Protein AF-A0A969W135-F1 (afdb_monomer_lite)

Secondary structure (DSSP, 8-state):
---HHHHHT-HHHHHHHHS--HHHHHHHHHHHHHHHHHHHH---S--SS-TT-SSPPSS-SHHHHHHHHHHHHHH---HHHHHHHHTS-HHHHHHHHHHHHHHHHHHHTTSS-S--S---SHHHHHHH-TT---------

Foldseek 3Di:
DAPLVVQLPDQVNVCLQQVDGNVVLVVLQVLLVVLLVVLVVPPPDPDPDDDVRDPQQLQNDSSSLNSLQSNCVNVVDQLVVSCVNSVHDSVSSVVSNVSSVVSSVVSCPVPPPDPPPDDPDVVSVCVVPVPDPDDDDDDD

pLDDT: mean 84.42, std 14.28, range [43.19, 96.81]

Radius of gyration: 18.46 Å; chains: 1; bounding box: 53×32×48 Å

Sequence (140 aa):
MLNLERILNQDRLIRAITGLNRKAFEELLPSFTTAYEQSLFKTEVERKRAIGGGRKATLRTMPEKLLYILLYCKCYPTFDLLSLLFNFDRSCAHEWVHRLLPILEITLGYKQCLPVRKLRSMEEFLERFPEVKAVIIDGT

Structure (mmCIF, N/CA/C/O backbone):
data_AF-A0A969W135-F1
#
_entry.id   AF-A0A969W135-F1
#
loop_
_atom_site.group_PDB
_atom_site.id
_atom_site.type_symbol
_atom_site.label_atom_id
_atom_site.label_alt_id
_atom_site.label_comp_id
_atom_site.label_asym_id
_atom_site.label_entity_id
_atom_site.label_seq_id
_atom_site.pdbx_PDB_ins_code
_atom_site.Cartn_x
_atom_site.Cartn_y
_atom_site.Cartn_z
_atom_site.occupancy
_atom_site.B_iso_or_equiv
_atom_site.auth_seq_id
_atom_site.auth_comp_id
_atom_site.auth_asym_id
_atom_site.auth_atom_id
_atom_site.pdbx_PDB_model_num
ATOM 1 N N . MET A 1 1 ? 1.642 -6.526 -16.876 1.00 69.75 1 MET A N 1
ATOM 2 C CA . MET A 1 1 ? 1.789 -5.558 -15.770 1.00 69.75 1 MET A CA 1
ATOM 3 C C . MET A 1 1 ? 0.502 -4.768 -15.654 1.00 69.75 1 MET A C 1
ATOM 5 O O . MET A 1 1 ? -0.040 -4.347 -16.671 1.00 69.75 1 MET A O 1
ATOM 9 N N . LEU A 1 2 ? -0.001 -4.618 -14.438 1.00 82.94 2 LEU A N 1
ATOM 10 C CA . LEU A 1 2 ? -1.176 -3.817 -14.128 1.00 82.94 2 LEU A CA 1
ATOM 11 C C . LEU A 1 2 ? -0.991 -2.369 -14.608 1.00 82.94 2 LEU A C 1
ATOM 13 O O . LEU A 1 2 ? 0.065 -1.777 -14.397 1.00 82.94 2 LEU A O 1
ATOM 17 N N . ASN A 1 3 ? -2.005 -1.798 -15.262 1.00 87.00 3 ASN A N 1
ATOM 18 C CA . ASN A 1 3 ? -1.955 -0.401 -15.689 1.00 87.00 3 ASN A CA 1
ATOM 19 C C . ASN A 1 3 ? -2.357 0.502 -14.514 1.00 87.00 3 ASN A C 1
ATOM 21 O O . ASN A 1 3 ? -3.542 0.694 -14.236 1.00 87.00 3 ASN A O 1
ATOM 25 N N . LEU A 1 4 ? -1.349 1.016 -13.812 1.00 85.50 4 LEU A N 1
ATOM 26 C CA . LEU A 1 4 ? -1.519 1.799 -12.590 1.00 85.50 4 LEU A CA 1
ATOM 27 C C . LEU A 1 4 ? -2.105 3.184 -12.877 1.00 85.50 4 LEU A C 1
ATOM 29 O O . LEU A 1 4 ? -2.981 3.634 -12.143 1.00 85.50 4 LEU A O 1
ATOM 33 N N . GLU A 1 5 ? -1.725 3.807 -13.993 1.00 87.25 5 GLU A N 1
ATOM 34 C CA . GLU A 1 5 ? -2.300 5.083 -14.434 1.00 87.25 5 GLU A CA 1
ATOM 35 C C . GLU A 1 5 ? -3.806 4.965 -14.677 1.00 87.25 5 GLU A C 1
ATOM 37 O O . GLU A 1 5 ? -4.582 5.804 -14.221 1.00 87.25 5 GLU A O 1
ATOM 42 N N . ARG A 1 6 ? -4.253 3.883 -15.329 1.00 91.88 6 ARG A N 1
ATOM 43 C CA . ARG A 1 6 ? -5.685 3.635 -15.555 1.00 91.88 6 ARG A CA 1
ATOM 44 C C . ARG A 1 6 ? -6.457 3.532 -14.243 1.00 91.88 6 ARG A C 1
ATOM 46 O O . ARG A 1 6 ? -7.596 3.982 -14.180 1.00 91.88 6 ARG A O 1
ATOM 53 N N . ILE A 1 7 ? -5.865 2.928 -13.215 1.00 91.44 7 ILE A N 1
ATOM 54 C CA . ILE A 1 7 ? -6.520 2.777 -11.911 1.00 91.44 7 ILE A CA 1
ATOM 55 C C . ILE A 1 7 ? -6.627 4.115 -11.208 1.00 91.44 7 ILE A C 1
ATOM 57 O O . ILE A 1 7 ? -7.712 4.469 -10.760 1.00 91.44 7 ILE A O 1
ATOM 61 N N . LEU A 1 8 ? -5.522 4.858 -11.139 1.00 88.69 8 LEU A N 1
ATOM 62 C CA . LEU A 1 8 ? -5.475 6.141 -10.441 1.00 88.69 8 LEU A CA 1
ATOM 63 C C . LEU A 1 8 ? -6.403 7.187 -11.079 1.00 88.69 8 LEU A C 1
ATOM 65 O O . LEU A 1 8 ? -6.937 8.038 -10.372 1.00 88.69 8 LEU A O 1
ATOM 69 N N . ASN A 1 9 ? -6.653 7.081 -12.387 1.00 90.81 9 ASN A N 1
ATOM 70 C CA . ASN A 1 9 ? -7.518 8.000 -13.128 1.00 90.81 9 ASN A CA 1
ATOM 71 C C . ASN A 1 9 ? -8.999 7.577 -13.189 1.00 90.81 9 ASN A C 1
ATOM 73 O O . ASN A 1 9 ? -9.822 8.332 -13.705 1.00 90.81 9 ASN A O 1
ATOM 77 N N . GLN A 1 10 ? -9.371 6.393 -12.686 1.00 93.94 10 GLN A N 1
ATOM 78 C CA . GLN A 1 10 ? -10.757 5.910 -12.708 1.00 93.94 10 GLN A CA 1
ATOM 79 C C . GLN A 1 10 ? -11.285 5.661 -11.294 1.00 93.94 10 GLN A C 1
ATOM 81 O O . GLN A 1 10 ? -10.952 4.656 -10.666 1.00 93.94 10 GLN A O 1
ATOM 86 N N . ASP A 1 11 ? -12.198 6.522 -10.829 1.00 92.25 11 ASP A N 1
ATOM 87 C CA . ASP A 1 11 ? -12.696 6.499 -9.442 1.00 92.25 11 ASP A CA 1
ATOM 88 C C . ASP A 1 11 ? -13.336 5.151 -9.057 1.00 92.25 11 ASP A C 1
ATOM 90 O O . ASP A 1 11 ? -13.145 4.639 -7.954 1.00 92.25 11 ASP A O 1
ATOM 94 N N . ARG A 1 12 ? -14.037 4.507 -10.001 1.00 95.12 12 ARG A N 1
ATOM 95 C CA . ARG A 1 12 ? -14.579 3.153 -9.805 1.00 95.12 12 ARG A CA 1
ATOM 96 C C . ARG A 1 12 ? -13.476 2.115 -9.581 1.00 95.12 12 ARG A C 1
ATOM 98 O O . ARG A 1 12 ? -13.636 1.241 -8.733 1.00 95.12 12 ARG A O 1
ATOM 105 N N . LEU A 1 13 ? -12.388 2.173 -10.354 1.00 94.75 13 LEU A N 1
ATOM 106 C CA . LEU A 1 13 ? -11.311 1.184 -10.271 1.00 94.75 13 LEU A CA 1
ATOM 107 C C . LEU A 1 13 ? -10.478 1.365 -9.010 1.00 94.75 13 LEU A C 1
ATOM 109 O O . LEU A 1 13 ? -10.211 0.371 -8.339 1.00 94.75 13 LEU A O 1
ATOM 113 N N . ILE A 1 14 ? -10.102 2.599 -8.663 1.00 95.06 14 ILE A N 1
ATOM 114 C CA . ILE A 1 14 ? -9.323 2.838 -7.445 1.00 95.06 14 ILE A CA 1
ATOM 115 C C . ILE A 1 14 ? -10.093 2.364 -6.210 1.00 95.06 14 ILE A C 1
ATOM 117 O O . ILE A 1 14 ? -9.539 1.605 -5.424 1.00 95.06 14 ILE A O 1
ATOM 121 N N . ARG A 1 15 ? -11.403 2.638 -6.116 1.00 95.19 15 ARG A N 1
ATOM 122 C CA . ARG A 1 15 ? -12.244 2.132 -5.016 1.00 95.19 15 ARG A CA 1
ATOM 123 C C . ARG A 1 15 ? -12.306 0.612 -4.970 1.00 95.19 15 ARG A C 1
ATOM 125 O O . ARG A 1 15 ? -12.201 0.032 -3.893 1.00 95.19 15 ARG A O 1
ATOM 132 N N . ALA A 1 16 ? -12.479 -0.035 -6.121 1.00 94.12 16 ALA A N 1
ATOM 133 C CA . ALA A 1 16 ? -12.563 -1.491 -6.185 1.00 94.12 16 ALA A CA 1
ATOM 134 C C . ALA A 1 16 ? -11.253 -2.166 -5.749 1.00 94.12 16 ALA A C 1
ATOM 136 O O . ALA A 1 16 ? -11.291 -3.209 -5.102 1.00 94.12 16 ALA A O 1
ATOM 137 N N . ILE A 1 17 ? -10.112 -1.561 -6.087 1.00 93.00 17 ILE A N 1
ATOM 138 C CA . ILE A 1 17 ? -8.786 -2.157 -5.896 1.00 93.00 17 ILE A CA 1
ATOM 139 C C . ILE A 1 17 ? -8.171 -1.792 -4.546 1.00 93.00 17 ILE A C 1
ATOM 141 O O . ILE A 1 17 ? -7.535 -2.637 -3.931 1.00 93.00 17 ILE A O 1
ATOM 145 N N . THR A 1 18 ? -8.340 -0.558 -4.071 1.00 93.62 18 THR A N 1
ATOM 146 C CA . THR A 1 18 ? -7.691 -0.068 -2.842 1.00 93.62 18 THR A CA 1
ATOM 147 C C . THR A 1 18 ? -8.669 0.139 -1.688 1.00 93.62 18 THR A C 1
ATOM 149 O O . THR A 1 18 ? -8.246 0.280 -0.546 1.00 93.62 18 THR A O 1
ATOM 152 N N . GLY A 1 19 ? -9.977 0.184 -1.964 1.00 91.81 19 GLY A N 1
ATOM 153 C CA . GLY A 1 19 ? -10.995 0.592 -0.994 1.00 91.81 19 GLY A CA 1
ATOM 154 C C . GLY A 1 19 ? -11.097 2.108 -0.786 1.00 91.81 19 GLY A C 1
ATOM 155 O O . GLY A 1 19 ? -12.002 2.551 -0.083 1.00 91.81 19 GLY A O 1
ATOM 156 N N . LEU A 1 20 ? -10.226 2.910 -1.408 1.00 93.75 20 LEU A N 1
ATOM 157 C CA . LEU A 1 20 ? -10.214 4.369 -1.294 1.00 93.75 20 LEU A CA 1
ATOM 158 C C . LEU A 1 20 ? -10.727 5.025 -2.578 1.00 93.75 20 LEU A C 1
ATOM 160 O O . LEU A 1 20 ? -10.512 4.527 -3.680 1.00 93.75 20 LEU A O 1
ATOM 164 N N . ASN A 1 21 ? -11.386 6.176 -2.441 1.00 94.00 21 ASN A N 1
ATOM 165 C CA . ASN A 1 21 ? -11.611 7.063 -3.583 1.00 94.00 21 ASN A CA 1
ATOM 166 C C . ASN A 1 21 ? -10.321 7.828 -3.932 1.00 94.00 21 ASN A C 1
ATOM 168 O O . ASN A 1 21 ? -9.364 7.826 -3.153 1.00 94.00 21 ASN A O 1
ATOM 172 N N . ARG A 1 22 ? -10.300 8.498 -5.093 1.00 93.81 22 ARG A N 1
ATOM 173 C CA . ARG A 1 22 ? -9.113 9.223 -5.562 1.00 93.81 22 ARG A CA 1
ATOM 174 C C . ARG A 1 22 ? -8.620 10.272 -4.565 1.00 93.81 22 ARG A C 1
ATOM 176 O O . ARG A 1 22 ? -7.435 10.298 -4.255 1.00 93.81 22 ARG A O 1
ATOM 183 N N . LYS A 1 23 ? -9.533 11.072 -4.010 1.00 94.06 23 LYS A N 1
ATOM 184 C CA . LYS A 1 23 ? -9.205 12.128 -3.045 1.00 94.06 23 LYS A CA 1
ATOM 185 C C . LYS A 1 23 ? -8.542 11.562 -1.782 1.00 94.06 23 LYS A C 1
ATOM 187 O O . LYS A 1 23 ? -7.485 12.034 -1.393 1.00 94.06 23 LYS A O 1
ATOM 192 N N . ALA A 1 24 ? -9.111 10.513 -1.190 1.00 93.62 24 ALA A N 1
ATOM 193 C CA . ALA A 1 24 ? -8.561 9.870 0.005 1.00 93.62 24 ALA A CA 1
ATOM 194 C C . ALA A 1 24 ? -7.188 9.226 -0.257 1.00 93.62 24 ALA A C 1
ATOM 196 O O . ALA A 1 24 ? -6.312 9.253 0.603 1.00 93.62 24 ALA A O 1
ATOM 197 N N . PHE A 1 25 ? -6.983 8.661 -1.451 1.00 95.19 25 PHE A N 1
ATOM 198 C CA . PHE A 1 25 ? -5.677 8.144 -1.856 1.00 95.19 25 PHE A CA 1
ATOM 199 C C . PHE A 1 25 ? -4.632 9.267 -1.966 1.00 95.19 25 PHE A C 1
ATOM 201 O O . PHE A 1 25 ? -3.521 9.129 -1.456 1.00 95.19 25 PHE A O 1
ATOM 208 N N . GLU A 1 26 ? -4.991 10.382 -2.606 1.00 94.44 26 GLU A N 1
ATOM 209 C CA . GLU A 1 26 ? -4.121 11.552 -2.768 1.00 94.44 26 GLU A CA 1
ATOM 210 C C . GLU A 1 26 ? -3.809 12.238 -1.431 1.00 94.44 26 GLU A C 1
ATOM 212 O O . GLU A 1 26 ? -2.680 12.670 -1.227 1.00 94.44 26 GLU A O 1
ATOM 217 N N . GLU A 1 27 ? -4.758 12.277 -0.494 1.00 93.94 27 GLU A N 1
ATOM 218 C CA . GLU A 1 27 ? -4.552 12.797 0.866 1.00 93.94 27 GLU A CA 1
ATOM 219 C C . GLU A 1 27 ? -3.628 11.904 1.711 1.00 93.94 27 GLU A C 1
ATOM 221 O O . GLU A 1 27 ? -2.872 12.408 2.541 1.00 93.94 27 GLU A O 1
ATOM 226 N N . LEU A 1 28 ? -3.653 10.584 1.495 1.00 94.06 28 LEU A N 1
ATOM 227 C CA . LEU A 1 28 ? -2.811 9.625 2.221 1.00 94.06 28 LEU A CA 1
ATOM 228 C C . LEU A 1 28 ? -1.358 9.608 1.716 1.00 94.06 28 LEU A C 1
ATOM 230 O O . LEU A 1 28 ? -0.426 9.327 2.475 1.00 94.06 28 LEU A O 1
ATOM 234 N N . LEU A 1 29 ? -1.157 9.896 0.430 1.00 95.56 29 LEU A N 1
ATOM 235 C CA . LEU A 1 29 ? 0.128 9.761 -0.252 1.00 95.56 29 LEU A CA 1
ATOM 236 C C . LEU A 1 29 ? 1.274 10.604 0.355 1.00 95.56 29 LEU A C 1
ATOM 238 O O . LEU A 1 29 ? 2.373 10.052 0.489 1.00 95.56 29 LEU A O 1
ATOM 242 N N . PRO A 1 30 ? 1.086 11.881 0.752 1.00 95.44 30 PRO A N 1
ATOM 243 C CA . PRO A 1 30 ? 2.142 12.669 1.386 1.00 95.44 30 PRO A CA 1
ATOM 244 C C . PRO A 1 30 ? 2.630 12.042 2.692 1.00 95.44 30 PRO A C 1
ATOM 246 O O . PRO A 1 30 ? 3.828 11.822 2.858 1.00 95.44 30 PRO A O 1
ATOM 249 N N . SER A 1 31 ? 1.708 11.665 3.585 1.00 93.38 31 SER A N 1
ATOM 250 C CA . SER A 1 31 ? 2.052 11.011 4.852 1.00 93.38 31 SER A CA 1
ATOM 251 C C . SER A 1 31 ? 2.752 9.671 4.624 1.00 93.38 31 SER A C 1
ATOM 253 O O . SER A 1 31 ? 3.723 9.362 5.315 1.00 93.38 31 SER A O 1
ATOM 255 N N . PHE A 1 32 ? 2.308 8.905 3.619 1.00 95.19 32 PHE A N 1
ATOM 256 C CA . PHE A 1 32 ? 2.946 7.644 3.244 1.00 95.19 32 PHE A CA 1
ATOM 257 C C . PHE A 1 32 ? 4.381 7.844 2.772 1.00 95.19 32 PHE A C 1
ATOM 259 O O . PHE A 1 32 ? 5.284 7.107 3.163 1.00 95.19 32 PHE A O 1
ATOM 266 N N . THR A 1 33 ? 4.590 8.866 1.947 1.00 95.38 33 THR A N 1
ATOM 267 C CA . THR A 1 33 ? 5.903 9.219 1.410 1.00 95.38 33 THR A CA 1
ATOM 268 C C . THR A 1 33 ? 6.862 9.585 2.540 1.00 95.38 33 THR A C 1
ATOM 270 O O . THR A 1 3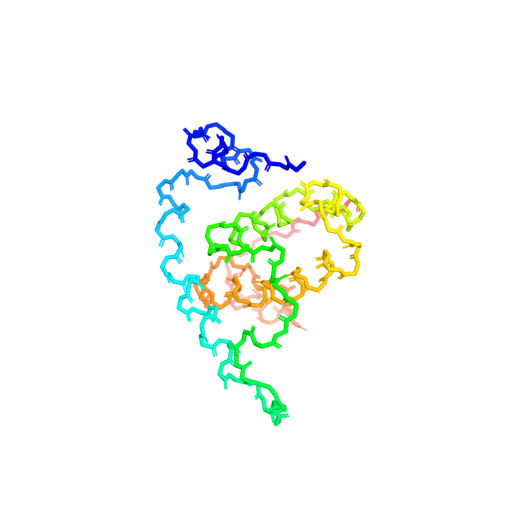3 ? 7.944 9.008 2.626 1.00 95.38 33 THR A O 1
ATOM 273 N N . THR A 1 34 ? 6.436 10.442 3.473 1.00 92.88 34 THR A N 1
ATOM 274 C CA . THR A 1 34 ? 7.246 10.811 4.643 1.00 92.88 34 THR A CA 1
ATOM 275 C C . THR A 1 34 ? 7.582 9.601 5.518 1.00 92.88 34 THR A C 1
ATOM 277 O O . THR A 1 34 ? 8.740 9.423 5.899 1.00 92.88 34 THR A O 1
ATOM 280 N N . ALA A 1 35 ? 6.609 8.732 5.813 1.00 92.12 35 ALA A N 1
ATOM 281 C CA . ALA A 1 35 ? 6.851 7.520 6.599 1.00 92.12 35 ALA A CA 1
ATOM 282 C C . ALA A 1 35 ? 7.823 6.559 5.891 1.00 92.12 35 ALA A C 1
ATOM 284 O O . ALA A 1 35 ? 8.706 5.972 6.526 1.00 92.12 35 ALA A O 1
ATOM 285 N N . TYR A 1 36 ? 7.699 6.424 4.567 1.00 93.56 36 TYR A N 1
ATOM 286 C CA . TYR A 1 36 ? 8.601 5.609 3.762 1.00 93.56 36 TYR A CA 1
ATOM 287 C C . TYR A 1 36 ? 10.032 6.143 3.820 1.00 93.56 36 TYR A C 1
ATOM 289 O O . TYR A 1 36 ? 10.959 5.383 4.093 1.00 93.56 36 TYR A O 1
ATOM 297 N N . GLU A 1 37 ? 10.223 7.444 3.617 1.00 91.56 37 GLU A N 1
ATOM 298 C CA . GLU A 1 37 ? 11.539 8.082 3.674 1.00 91.56 37 GLU A CA 1
ATOM 299 C C . GLU A 1 37 ? 12.186 7.916 5.050 1.00 91.56 37 GLU A C 1
ATOM 301 O O . GLU A 1 37 ? 13.329 7.472 5.136 1.00 91.56 37 GLU A O 1
ATOM 306 N N . GLN A 1 38 ? 11.437 8.148 6.132 1.00 89.25 38 GLN A N 1
ATOM 307 C CA . GLN A 1 38 ? 11.916 7.931 7.503 1.00 89.25 38 GLN A CA 1
ATOM 308 C C . GLN A 1 38 ? 12.358 6.482 7.760 1.00 89.25 38 GLN A C 1
ATOM 310 O O . GLN A 1 38 ? 13.336 6.248 8.475 1.00 89.25 38 GLN A O 1
ATOM 315 N N . SER A 1 39 ? 11.680 5.498 7.157 1.00 87.88 39 SER A N 1
ATOM 316 C CA . SER A 1 39 ? 12.058 4.084 7.280 1.00 87.88 39 SER A CA 1
ATOM 317 C C . SER A 1 39 ? 13.425 3.768 6.655 1.00 87.88 39 SER A C 1
ATOM 319 O O . SER A 1 39 ? 14.125 2.872 7.128 1.00 87.88 39 SER A O 1
ATOM 321 N N . LEU A 1 40 ? 13.856 4.530 5.639 1.00 83.19 40 LEU A N 1
ATOM 322 C CA . LEU A 1 40 ? 15.145 4.320 4.973 1.00 83.19 40 LEU A CA 1
ATOM 323 C C . LEU A 1 40 ? 16.340 4.707 5.849 1.00 83.19 40 LEU A C 1
ATOM 325 O O . LEU A 1 40 ? 17.414 4.130 5.667 1.00 83.19 40 LEU A O 1
ATOM 329 N N . PHE A 1 41 ? 16.149 5.657 6.770 1.00 71.44 41 PHE A N 1
ATOM 330 C CA . PHE A 1 41 ? 17.182 6.160 7.683 1.00 71.44 41 PHE A CA 1
ATOM 331 C C . PHE A 1 41 ? 17.274 5.362 8.991 1.00 71.44 41 PHE A C 1
ATOM 333 O O . PHE A 1 41 ? 18.311 5.382 9.640 1.00 71.44 41 PHE A O 1
ATOM 340 N N . LYS A 1 42 ? 16.223 4.620 9.365 1.00 64.38 42 LYS A N 1
ATOM 341 C CA . LYS A 1 42 ? 16.172 3.790 10.586 1.00 64.38 42 LYS A CA 1
ATOM 342 C C . LYS A 1 42 ? 16.896 2.442 10.486 1.00 64.38 42 LYS A C 1
ATOM 344 O O . LYS A 1 42 ? 16.840 1.651 11.420 1.00 64.38 42 LYS A O 1
ATOM 349 N N . THR A 1 43 ? 17.526 2.127 9.357 1.00 58.88 43 THR A N 1
ATOM 350 C CA . THR A 1 43 ? 18.203 0.833 9.209 1.00 58.88 43 THR A CA 1
ATOM 351 C C . THR A 1 43 ? 19.548 0.875 9.946 1.00 58.88 43 THR A C 1
ATOM 353 O O . THR A 1 43 ? 20.486 1.482 9.447 1.00 58.88 43 THR A O 1
ATOM 356 N N . GLU A 1 44 ? 19.645 0.211 11.103 1.00 51.97 44 GLU A N 1
ATOM 357 C CA . GLU A 1 44 ? 20.860 0.091 11.946 1.00 51.97 44 GLU A CA 1
ATOM 358 C C . GLU A 1 44 ? 22.019 -0.687 11.292 1.00 51.97 44 GLU A C 1
ATOM 360 O O . GLU A 1 44 ? 23.105 -0.803 11.851 1.00 51.97 44 GLU A O 1
ATOM 365 N N . VAL A 1 45 ? 21.810 -1.240 10.097 1.00 58.59 45 VAL A N 1
ATOM 366 C CA . VAL A 1 45 ? 22.828 -2.014 9.386 1.00 58.59 45 VAL A CA 1
ATOM 367 C C . VAL A 1 45 ? 23.743 -1.060 8.624 1.00 58.59 45 VAL A C 1
ATOM 369 O O . VAL A 1 45 ? 23.272 -0.349 7.732 1.00 58.59 45 VAL A O 1
ATOM 372 N N . GLU A 1 46 ? 25.048 -1.098 8.916 1.00 56.12 46 GLU A N 1
ATOM 373 C CA . GLU A 1 46 ? 26.087 -0.451 8.106 1.00 56.12 46 GLU A CA 1
ATOM 374 C C . GLU A 1 46 ? 25.912 -0.835 6.630 1.00 56.12 46 GLU A C 1
ATOM 376 O O . GLU A 1 46 ? 26.243 -1.933 6.166 1.00 56.12 46 GLU A O 1
ATOM 381 N N . ARG A 1 47 ? 25.330 0.082 5.858 1.00 62.25 47 ARG A N 1
ATOM 382 C CA . ARG A 1 47 ? 25.127 -0.116 4.431 1.00 62.25 47 ARG A CA 1
ATOM 383 C C . ARG A 1 47 ? 26.466 0.033 3.718 1.00 62.25 47 ARG A C 1
ATOM 385 O O . ARG A 1 47 ? 27.006 1.125 3.623 1.00 62.25 47 ARG A O 1
ATOM 392 N N . LYS A 1 48 ? 26.933 -1.045 3.079 1.00 65.56 48 LYS A N 1
ATOM 393 C CA . LYS A 1 48 ? 28.103 -1.011 2.174 1.00 65.56 48 LYS A CA 1
ATOM 394 C C . LYS A 1 48 ? 27.892 -0.163 0.908 1.00 65.56 48 LYS A C 1
ATOM 396 O O . LYS A 1 48 ? 28.848 0.103 0.190 1.00 65.56 48 LYS A O 1
ATOM 401 N N . ARG A 1 49 ? 26.649 0.204 0.573 1.00 62.56 49 ARG A N 1
ATOM 402 C CA . ARG A 1 49 ? 26.294 0.971 -0.636 1.00 62.56 49 ARG A CA 1
ATOM 403 C C . ARG A 1 49 ? 25.379 2.137 -0.279 1.00 62.56 49 ARG A C 1
ATOM 405 O O . ARG A 1 49 ? 24.512 1.989 0.580 1.00 62.56 49 ARG A O 1
ATOM 412 N N . ALA A 1 50 ? 25.531 3.250 -0.997 1.00 66.19 50 ALA A N 1
ATOM 413 C CA . ALA A 1 50 ? 24.633 4.396 -0.893 1.00 66.19 50 ALA A CA 1
ATOM 414 C C . ALA A 1 50 ? 23.164 3.989 -1.118 1.00 66.19 50 ALA A C 1
ATOM 416 O O . ALA A 1 50 ? 22.864 3.000 -1.798 1.00 66.19 50 ALA A O 1
ATOM 417 N N . ILE A 1 51 ? 22.240 4.770 -0.556 1.00 63.03 51 ILE A N 1
ATOM 418 C CA . ILE A 1 51 ? 20.798 4.592 -0.764 1.00 63.03 51 ILE A CA 1
ATOM 419 C C . ILE A 1 51 ? 20.518 4.629 -2.275 1.00 63.03 51 ILE A C 1
ATOM 421 O O . ILE A 1 51 ? 20.904 5.567 -2.962 1.00 63.03 51 ILE A O 1
ATOM 425 N N . GLY A 1 52 ? 19.887 3.575 -2.801 1.00 63.28 52 GLY A N 1
ATOM 426 C CA . GLY A 1 52 ? 19.627 3.429 -4.240 1.00 63.28 52 GLY A CA 1
ATOM 427 C C . GLY A 1 52 ? 20.740 2.751 -5.054 1.00 63.28 52 GLY A C 1
ATOM 428 O O . GLY A 1 52 ? 20.526 2.477 -6.229 1.00 63.28 52 GLY A O 1
ATOM 429 N N . GLY A 1 53 ? 21.878 2.386 -4.453 1.00 58.38 53 GLY A N 1
ATOM 430 C CA . GLY A 1 53 ? 22.995 1.695 -5.125 1.00 58.38 53 GLY A CA 1
ATOM 431 C C . GLY A 1 53 ? 22.784 0.196 -5.397 1.00 58.38 53 GLY A C 1
ATOM 432 O O . GLY A 1 53 ? 23.744 -0.531 -5.648 1.00 58.38 53 GLY A O 1
ATOM 433 N N . GLY A 1 54 ? 21.551 -0.298 -5.275 1.00 64.94 54 GLY A 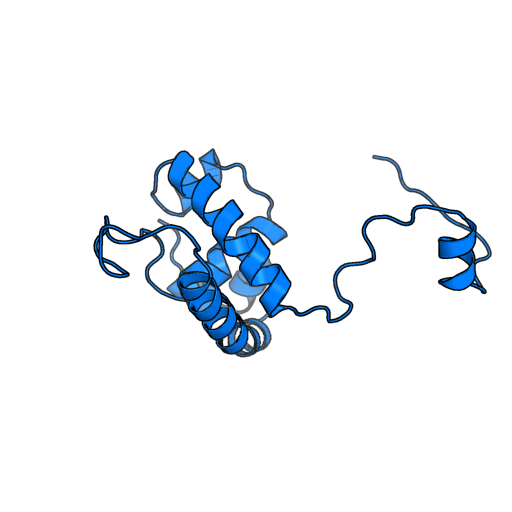N 1
ATOM 434 C CA . GLY A 1 54 ? 21.171 -1.682 -5.563 1.00 64.94 54 GLY A CA 1
ATOM 435 C C . GLY A 1 54 ? 20.485 -1.833 -6.921 1.00 64.94 54 GLY A C 1
ATOM 436 O O . GLY A 1 54 ? 20.401 -0.895 -7.713 1.00 64.94 54 GLY A O 1
ATOM 437 N N . ARG A 1 55 ? 19.940 -3.026 -7.185 1.00 64.88 55 ARG A N 1
ATOM 438 C CA . ARG A 1 55 ? 19.053 -3.250 -8.335 1.00 64.88 55 ARG A CA 1
ATOM 439 C C . ARG A 1 55 ? 17.896 -2.245 -8.283 1.00 64.88 55 ARG A C 1
ATOM 441 O O . ARG A 1 55 ? 17.302 -2.051 -7.222 1.00 64.88 55 ARG A O 1
ATOM 448 N N . LYS A 1 56 ? 17.574 -1.622 -9.425 1.00 66.31 56 LYS A N 1
ATOM 449 C CA . LYS A 1 56 ? 16.445 -0.684 -9.526 1.00 66.31 56 LYS A CA 1
ATOM 450 C C . LYS A 1 56 ? 15.176 -1.354 -8.998 1.00 66.31 56 LYS A C 1
ATOM 452 O O . LYS A 1 56 ? 14.846 -2.465 -9.412 1.00 66.31 56 LYS A O 1
ATOM 457 N N . ALA A 1 57 ? 14.491 -0.663 -8.092 1.00 69.12 57 ALA A N 1
ATOM 458 C CA . ALA A 1 57 ? 13.231 -1.112 -7.522 1.00 69.12 57 ALA A CA 1
ATOM 459 C C . ALA A 1 57 ? 12.198 -1.369 -8.631 1.00 69.12 57 ALA A C 1
ATOM 461 O O . ALA A 1 57 ? 12.075 -0.579 -9.570 1.00 69.12 57 ALA A O 1
ATOM 462 N N . THR A 1 58 ? 11.457 -2.470 -8.509 1.00 78.44 58 THR A N 1
ATOM 463 C CA . THR A 1 58 ? 10.359 -2.810 -9.423 1.00 78.44 58 THR A CA 1
ATOM 464 C C . THR A 1 58 ? 9.172 -1.862 -9.239 1.00 78.44 58 THR A C 1
ATOM 466 O O . THR A 1 58 ? 8.634 -1.383 -10.230 1.00 78.44 58 THR A O 1
ATOM 469 N N . LEU A 1 59 ? 8.854 -1.491 -7.992 1.00 88.69 59 LEU A N 1
ATOM 470 C CA . LEU A 1 59 ? 7.964 -0.374 -7.654 1.00 88.69 59 LEU A CA 1
ATOM 471 C C . LEU A 1 59 ? 8.784 0.916 -7.538 1.00 88.69 59 LEU A C 1
ATOM 473 O O . LEU A 1 59 ? 9.521 1.123 -6.566 1.00 88.69 59 LEU A O 1
ATOM 477 N N . ARG A 1 60 ? 8.677 1.800 -8.527 1.00 87.19 60 ARG A N 1
ATOM 478 C CA . ARG A 1 60 ? 9.535 2.981 -8.684 1.00 87.19 60 ARG A CA 1
ATOM 479 C C . ARG A 1 60 ? 8.981 4.176 -7.932 1.00 87.19 60 ARG A C 1
ATOM 481 O O . ARG A 1 60 ? 9.699 4.766 -7.126 1.00 87.19 60 ARG A O 1
ATOM 488 N N . THR A 1 61 ? 7.705 4.488 -8.113 1.00 92.06 61 THR A N 1
ATOM 489 C CA . THR A 1 61 ? 7.107 5.708 -7.548 1.00 92.06 61 THR A CA 1
ATOM 490 C C . THR A 1 61 ? 6.462 5.449 -6.179 1.00 92.06 61 THR A C 1
ATOM 492 O O . THR A 1 61 ? 6.332 4.298 -5.750 1.00 92.06 61 THR A O 1
ATOM 495 N N . MET A 1 62 ? 6.125 6.508 -5.436 1.00 94.62 62 MET A N 1
ATOM 496 C CA . MET A 1 62 ? 5.362 6.391 -4.182 1.00 94.62 62 MET A CA 1
ATOM 497 C C . MET A 1 62 ? 3.896 5.991 -4.412 1.00 94.62 62 MET A C 1
ATOM 4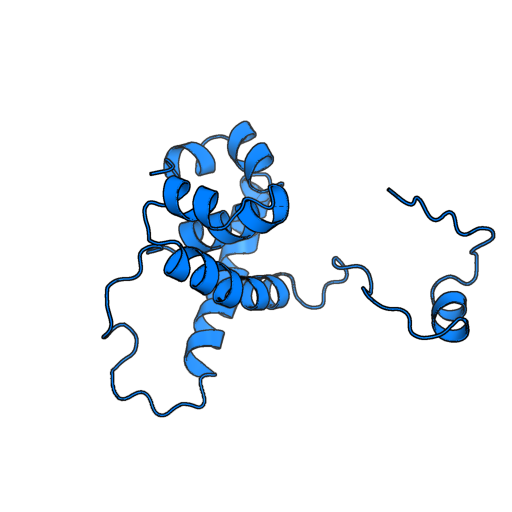99 O O . MET A 1 62 ? 3.442 5.084 -3.714 1.00 94.62 62 MET A O 1
ATOM 503 N N . PRO A 1 63 ? 3.179 6.541 -5.417 1.00 95.12 63 PRO A N 1
ATOM 504 C CA . PRO A 1 63 ? 1.846 6.059 -5.778 1.00 95.12 63 PRO A CA 1
ATOM 505 C C . PRO A 1 63 ? 1.804 4.559 -6.075 1.00 95.12 63 PRO A C 1
ATOM 507 O O . PRO A 1 63 ? 0.901 3.871 -5.610 1.00 95.12 63 PRO A O 1
ATOM 510 N N . GLU A 1 64 ? 2.798 4.028 -6.795 1.00 94.19 64 GLU A N 1
ATOM 511 C CA . GLU A 1 64 ? 2.884 2.592 -7.091 1.00 94.19 64 GLU A CA 1
ATOM 512 C C . GLU A 1 64 ? 3.018 1.752 -5.819 1.00 94.19 64 GLU A C 1
ATOM 514 O O . GLU A 1 64 ? 2.339 0.738 -5.676 1.00 94.19 64 GLU A O 1
ATOM 519 N N . LYS A 1 65 ? 3.865 2.186 -4.875 1.00 95.62 65 LYS A N 1
ATOM 520 C CA . LYS A 1 65 ? 4.053 1.508 -3.584 1.00 95.62 65 LYS A CA 1
ATOM 521 C C . LYS A 1 65 ? 2.784 1.546 -2.738 1.00 95.62 65 LYS A C 1
ATOM 523 O O . LYS A 1 65 ? 2.406 0.519 -2.181 1.00 95.62 65 LYS A O 1
ATOM 528 N N . LEU A 1 66 ? 2.122 2.700 -2.665 1.00 96.25 66 LEU A N 1
ATOM 529 C CA . LEU A 1 66 ? 0.884 2.855 -1.906 1.00 96.25 66 LEU A CA 1
ATOM 530 C C . LEU A 1 66 ? -0.249 2.012 -2.510 1.00 96.25 66 LEU A C 1
ATOM 532 O O . LEU A 1 66 ? -0.924 1.278 -1.793 1.00 96.25 66 LEU A O 1
ATOM 536 N N . LEU A 1 67 ? -0.424 2.054 -3.833 1.00 95.69 67 LEU A N 1
ATOM 537 C CA . LEU A 1 67 ? -1.420 1.239 -4.529 1.00 95.69 67 LEU A CA 1
ATOM 538 C C . LEU A 1 67 ? -1.147 -0.254 -4.334 1.00 95.69 67 LEU A C 1
ATOM 540 O O . LEU A 1 67 ? -2.079 -0.998 -4.043 1.00 95.69 67 LEU A O 1
ATOM 544 N N . TYR A 1 68 ? 0.115 -0.680 -4.439 1.00 95.75 68 TYR A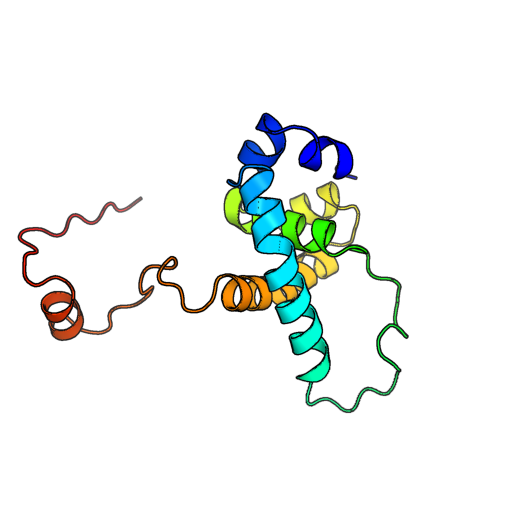 N 1
ATOM 545 C CA . TYR A 1 68 ? 0.522 -2.067 -4.219 1.00 95.75 68 TYR A CA 1
ATOM 546 C C . TYR A 1 68 ? 0.081 -2.590 -2.849 1.00 95.75 68 TYR A C 1
ATOM 548 O O . TYR A 1 68 ? -0.574 -3.630 -2.763 1.00 95.75 68 TYR A O 1
ATOM 556 N N . ILE A 1 69 ? 0.411 -1.862 -1.777 1.00 96.81 69 ILE A N 1
ATOM 557 C CA . ILE A 1 69 ? 0.101 -2.327 -0.424 1.00 96.81 69 ILE A CA 1
ATOM 558 C C . ILE A 1 69 ? -1.399 -2.248 -0.116 1.00 96.81 69 ILE A C 1
ATOM 560 O O . ILE A 1 69 ? -1.936 -3.155 0.513 1.00 96.81 69 ILE A O 1
ATOM 564 N N . LEU A 1 70 ? -2.108 -1.229 -0.615 1.00 96.38 70 LEU A N 1
ATOM 565 C CA . LEU A 1 70 ? -3.561 -1.136 -0.450 1.00 96.38 70 LEU A CA 1
ATOM 566 C C . LEU A 1 70 ? -4.301 -2.247 -1.205 1.00 96.38 70 LEU A C 1
ATOM 568 O O . LEU A 1 70 ? -5.251 -2.809 -0.665 1.00 96.38 70 LEU A O 1
ATOM 572 N N . LEU A 1 71 ? -3.843 -2.608 -2.410 1.00 95.88 71 LEU A N 1
ATOM 573 C CA . LEU A 1 71 ? -4.362 -3.756 -3.158 1.00 95.88 71 LEU A CA 1
ATOM 574 C C . LEU A 1 71 ? -4.182 -5.046 -2.357 1.00 95.88 71 LEU A C 1
ATOM 576 O O . LEU A 1 71 ? -5.121 -5.836 -2.251 1.00 95.88 71 LEU A O 1
ATOM 580 N N . TYR A 1 72 ? -3.008 -5.241 -1.749 1.00 95.88 72 TYR A N 1
ATOM 581 C CA . TYR A 1 72 ? -2.771 -6.396 -0.888 1.00 95.88 72 TYR A CA 1
ATOM 582 C C . TYR A 1 72 ? -3.734 -6.431 0.306 1.00 95.88 72 TYR A C 1
ATOM 584 O O . TYR A 1 72 ? -4.366 -7.454 0.548 1.00 95.88 72 TYR A O 1
ATOM 592 N N . CYS A 1 73 ? -3.922 -5.310 1.006 1.00 94.69 73 CYS A N 1
ATOM 593 C CA . CYS A 1 73 ? -4.853 -5.235 2.135 1.00 94.69 73 CYS A CA 1
ATOM 594 C C . CYS A 1 73 ? -6.320 -5.445 1.723 1.00 94.69 73 CYS A C 1
ATOM 596 O O . CYS A 1 73 ? -7.095 -6.008 2.492 1.00 94.69 73 CYS A O 1
ATOM 598 N N . LYS A 1 74 ? -6.719 -4.989 0.529 1.00 94.62 74 LYS A N 1
ATOM 599 C CA . LYS A 1 74 ? -8.110 -5.053 0.062 1.00 94.62 74 LYS A CA 1
ATOM 600 C C . LYS A 1 74 ? -8.488 -6.410 -0.526 1.00 94.62 74 LYS A C 1
ATOM 602 O O . LYS A 1 74 ? -9.594 -6.886 -0.280 1.00 94.62 74 LYS A O 1
ATOM 607 N N . CYS A 1 75 ? -7.612 -6.990 -1.341 1.00 92.94 75 CYS A N 1
ATOM 608 C CA . CYS A 1 75 ? -7.900 -8.197 -2.117 1.00 92.94 75 CYS A CA 1
ATOM 609 C C . CYS A 1 75 ? -7.200 -9.449 -1.575 1.00 92.94 75 CYS A C 1
ATOM 611 O O . CYS A 1 75 ? -7.517 -10.541 -2.033 1.00 92.94 75 CYS A O 1
ATOM 613 N N . TYR A 1 76 ? -6.233 -9.288 -0.664 1.00 93.44 76 TYR A N 1
ATOM 614 C CA . TYR A 1 76 ? -5.395 -10.353 -0.100 1.00 93.44 76 TYR A CA 1
ATOM 615 C C . TYR A 1 76 ? -4.926 -11.414 -1.125 1.00 93.44 76 TYR A C 1
ATOM 617 O O . TYR A 1 76 ? -5.061 -12.617 -0.892 1.00 93.44 76 TYR A O 1
ATOM 625 N N . PRO A 1 77 ? -4.406 -10.998 -2.300 1.00 94.31 77 PRO A N 1
ATOM 626 C CA . PRO A 1 77 ? -3.918 -11.923 -3.314 1.00 94.31 77 PRO A CA 1
ATOM 627 C C . PRO A 1 77 ? -2.718 -12.725 -2.799 1.00 94.31 77 PRO A C 1
ATOM 629 O O . PRO A 1 77 ? -1.904 -12.231 -2.015 1.00 94.31 77 PRO A O 1
ATOM 632 N N . THR A 1 78 ? -2.548 -13.941 -3.318 1.00 96.31 78 THR A N 1
ATOM 633 C CA . THR A 1 78 ? -1.321 -14.715 -3.095 1.00 96.31 78 THR A CA 1
ATOM 634 C C . THR A 1 78 ? -0.106 -13.987 -3.677 1.00 96.31 78 THR A C 1
ATOM 636 O O . THR A 1 78 ? -0.221 -13.185 -4.610 1.00 96.31 78 THR A O 1
ATOM 639 N N . PHE A 1 79 ? 1.091 -14.292 -3.169 1.00 95.50 79 PHE A N 1
ATOM 640 C CA . PHE A 1 79 ? 2.322 -13.708 -3.709 1.00 95.50 79 PHE A CA 1
ATOM 641 C C . PHE A 1 79 ? 2.571 -14.093 -5.172 1.00 95.50 79 PHE A C 1
ATOM 643 O O . PHE A 1 79 ? 3.153 -13.300 -5.905 1.00 95.50 79 PHE A O 1
ATOM 650 N N . ASP A 1 80 ? 2.093 -15.259 -5.614 1.00 95.50 80 ASP A N 1
ATOM 651 C CA . ASP A 1 80 ? 2.124 -15.674 -7.020 1.00 95.50 80 ASP A CA 1
ATOM 652 C C . ASP A 1 80 ? 1.183 -14.837 -7.896 1.00 95.50 80 ASP A C 1
ATOM 654 O O . ASP A 1 80 ? 1.520 -14.484 -9.021 1.00 95.50 80 ASP A O 1
ATOM 658 N N . LEU A 1 81 ? 0.014 -14.441 -7.386 1.00 94.50 81 LEU A N 1
ATOM 659 C CA . LEU A 1 81 ? -0.842 -13.513 -8.119 1.00 94.50 81 LEU A CA 1
ATOM 660 C C . LEU A 1 81 ? -0.228 -12.106 -8.140 1.00 94.50 81 LEU A C 1
ATOM 662 O O . LEU A 1 81 ? -0.181 -11.476 -9.192 1.00 94.50 81 LEU A O 1
ATOM 666 N N . LEU A 1 82 ? 0.304 -11.617 -7.017 1.00 94.12 82 LEU A N 1
ATOM 667 C CA . LEU A 1 82 ? 0.989 -10.318 -6.971 1.00 94.12 82 LEU A CA 1
ATOM 668 C C . LEU A 1 82 ? 2.183 -10.246 -7.923 1.00 94.12 82 LEU A C 1
ATOM 670 O O . LEU A 1 82 ? 2.366 -9.226 -8.590 1.00 94.12 82 LEU A O 1
ATOM 674 N N . SER A 1 83 ? 2.967 -11.322 -8.005 1.00 92.50 83 SER A N 1
ATOM 675 C CA . SER A 1 83 ? 4.121 -11.429 -8.898 1.00 92.50 83 SER A CA 1
ATOM 676 C C . SER A 1 83 ? 3.694 -11.277 -10.366 1.00 92.50 83 SER A C 1
ATOM 678 O O . SER A 1 83 ? 4.276 -10.472 -11.096 1.00 92.50 83 SER A O 1
ATOM 680 N N . LEU A 1 84 ? 2.594 -11.927 -10.771 1.00 92.19 84 LEU A N 1
ATOM 681 C CA . LEU A 1 84 ? 1.991 -11.795 -12.104 1.00 92.19 84 LEU A CA 1
ATOM 682 C C . LEU A 1 84 ? 1.432 -10.388 -12.366 1.00 92.19 84 LEU A C 1
ATOM 684 O O . LEU A 1 84 ? 1.644 -9.811 -13.437 1.00 92.19 84 LEU A O 1
ATOM 688 N N . LEU A 1 85 ? 0.729 -9.814 -11.388 1.00 91.81 85 LEU A N 1
ATOM 689 C CA . LEU A 1 85 ? 0.106 -8.494 -11.498 1.00 91.81 85 LEU A CA 1
ATOM 690 C C . LEU A 1 85 ? 1.153 -7.382 -11.691 1.00 91.81 85 LEU A C 1
ATOM 692 O O . LEU A 1 85 ? 0.997 -6.526 -12.569 1.00 91.81 85 LEU A O 1
ATOM 696 N N . PHE A 1 86 ? 2.241 -7.418 -10.921 1.00 90.81 86 PHE A N 1
ATOM 697 C CA . PHE A 1 86 ? 3.276 -6.378 -10.904 1.00 90.81 86 PHE A CA 1
ATOM 698 C C . PHE A 1 86 ? 4.550 -6.736 -11.683 1.00 90.81 86 PHE A C 1
ATOM 700 O O . PHE A 1 86 ? 5.448 -5.904 -11.794 1.00 90.81 86 PHE A O 1
ATOM 707 N N . ASN A 1 87 ? 4.595 -7.920 -12.300 1.00 89.69 87 ASN A N 1
ATOM 708 C CA . ASN A 1 87 ? 5.688 -8.384 -13.155 1.00 89.69 87 ASN A CA 1
ATOM 709 C C . ASN A 1 87 ? 7.061 -8.397 -12.450 1.00 89.69 87 ASN A C 1
ATOM 711 O O . ASN A 1 87 ? 8.054 -7.881 -12.967 1.00 89.69 87 ASN A O 1
ATOM 715 N N . PHE A 1 88 ? 7.112 -8.984 -11.257 1.00 88.44 88 PHE A N 1
ATOM 716 C CA . PHE A 1 88 ? 8.352 -9.289 -10.535 1.00 88.44 88 PHE A CA 1
ATOM 717 C C . PHE A 1 88 ? 8.298 -10.704 -9.959 1.00 88.44 88 PHE A C 1
ATOM 719 O O . PHE A 1 88 ? 7.249 -11.329 -10.007 1.00 88.44 88 PHE A O 1
ATOM 726 N N . ASP A 1 89 ? 9.403 -11.237 -9.438 1.00 91.06 89 ASP A N 1
ATOM 727 C CA . ASP A 1 89 ? 9.419 -12.577 -8.844 1.00 91.06 89 ASP A CA 1
ATOM 728 C C . ASP A 1 89 ? 8.639 -12.645 -7.514 1.00 91.06 89 ASP A C 1
ATOM 730 O O . ASP A 1 89 ? 8.400 -11.637 -6.844 1.00 91.06 89 ASP A O 1
ATOM 734 N N . ARG A 1 90 ? 8.238 -13.857 -7.115 1.00 93.44 90 ARG A N 1
ATOM 735 C CA . ARG A 1 90 ? 7.463 -14.097 -5.886 1.00 93.44 90 ARG A CA 1
ATOM 736 C C . ARG A 1 90 ? 8.173 -13.582 -4.629 1.00 93.44 90 ARG A C 1
ATOM 738 O O . ARG A 1 90 ? 7.510 -13.054 -3.736 1.00 93.44 90 ARG A O 1
ATOM 745 N N . SER A 1 91 ? 9.497 -13.713 -4.552 1.00 93.12 91 SER A N 1
ATOM 746 C CA . SER A 1 91 ? 10.272 -13.238 -3.401 1.00 93.12 91 SER A CA 1
ATOM 747 C C . SER A 1 91 ? 10.220 -11.714 -3.308 1.00 93.12 91 SER A C 1
ATOM 749 O O . SER A 1 91 ? 9.976 -11.175 -2.232 1.00 93.12 91 SER A O 1
ATOM 751 N N . CYS A 1 92 ? 10.317 -11.017 -4.442 1.00 91.56 92 CYS A N 1
ATOM 752 C CA . CYS A 1 92 ? 10.118 -9.572 -4.523 1.00 91.56 92 CYS A CA 1
ATOM 753 C C . CYS A 1 92 ? 8.706 -9.154 -4.068 1.00 91.56 92 CYS A C 1
ATOM 755 O O . CYS A 1 92 ? 8.569 -8.172 -3.338 1.00 91.56 92 CYS A O 1
ATOM 757 N N . ALA A 1 93 ? 7.666 -9.920 -4.425 1.00 94.31 93 ALA A N 1
ATOM 758 C CA . ALA A 1 93 ? 6.294 -9.684 -3.960 1.00 94.31 93 ALA A CA 1
ATOM 759 C C . ALA A 1 93 ? 6.198 -9.691 -2.429 1.00 94.31 93 ALA A C 1
ATOM 761 O O . ALA A 1 93 ? 5.690 -8.749 -1.810 1.00 94.31 93 ALA A O 1
ATOM 762 N N . HIS A 1 94 ? 6.728 -10.757 -1.833 1.00 94.81 94 HIS A N 1
ATOM 763 C CA . HIS A 1 94 ? 6.781 -10.950 -0.394 1.00 94.81 94 HIS A CA 1
ATOM 764 C C . HIS A 1 94 ? 7.575 -9.823 0.285 1.00 94.81 94 HIS A C 1
ATOM 766 O O . HIS A 1 94 ? 7.069 -9.170 1.196 1.00 94.81 94 HIS A O 1
ATOM 772 N N . GLU A 1 95 ? 8.786 -9.525 -0.196 1.00 93.50 95 GLU A N 1
ATOM 773 C CA . GLU A 1 95 ? 9.621 -8.445 0.341 1.00 93.50 95 GLU A CA 1
ATOM 774 C C . GLU A 1 95 ? 8.916 -7.085 0.322 1.00 93.50 95 GLU A C 1
ATOM 776 O O . GLU A 1 95 ? 8.985 -6.346 1.306 1.00 93.50 95 GLU A O 1
ATOM 781 N N . TRP A 1 96 ? 8.222 -6.743 -0.769 1.00 94.94 96 TRP A N 1
ATOM 782 C CA . TRP A 1 96 ? 7.482 -5.486 -0.846 1.00 94.94 96 TRP A CA 1
ATOM 783 C C . TRP A 1 96 ? 6.339 -5.423 0.158 1.00 94.94 96 TRP A C 1
ATOM 785 O O . TRP A 1 96 ? 6.176 -4.386 0.795 1.00 94.94 96 TRP A O 1
ATOM 795 N N . VAL A 1 97 ? 5.577 -6.504 0.345 1.00 95.56 97 VAL A N 1
ATOM 796 C CA . VAL A 1 97 ? 4.500 -6.529 1.348 1.00 95.56 97 VAL A CA 1
ATOM 797 C C . VAL A 1 97 ? 5.076 -6.326 2.747 1.00 95.56 97 VAL A C 1
ATOM 799 O O . VAL A 1 97 ? 4.648 -5.419 3.457 1.00 95.56 97 VAL A O 1
ATOM 802 N N . HIS A 1 98 ? 6.097 -7.099 3.120 1.00 93.88 98 HIS A N 1
ATOM 803 C CA . HIS A 1 98 ? 6.711 -7.008 4.446 1.00 93.88 98 HIS A CA 1
ATOM 804 C C . HIS A 1 98 ? 7.408 -5.668 4.702 1.00 93.88 98 HIS A C 1
ATOM 806 O O . HIS A 1 98 ? 7.461 -5.214 5.843 1.00 93.88 98 HIS A O 1
ATOM 812 N N . ARG A 1 99 ? 7.911 -5.006 3.655 1.00 93.38 99 ARG A N 1
ATOM 813 C CA . ARG A 1 99 ? 8.493 -3.663 3.759 1.00 93.38 99 ARG A CA 1
ATOM 814 C C . ARG A 1 99 ? 7.432 -2.573 3.883 1.00 93.38 99 ARG A C 1
ATOM 816 O O . ARG A 1 99 ? 7.608 -1.649 4.668 1.00 93.38 99 ARG A O 1
ATOM 823 N N . LEU A 1 100 ? 6.380 -2.630 3.069 1.00 95.56 100 LEU A N 1
ATOM 824 C CA . LEU A 1 100 ? 5.414 -1.536 2.937 1.00 95.56 100 LEU A CA 1
ATOM 825 C C . LEU A 1 100 ? 4.290 -1.604 3.972 1.00 95.56 100 LEU A C 1
ATOM 827 O O . LEU A 1 100 ? 3.741 -0.558 4.306 1.00 95.56 100 LEU A O 1
ATOM 831 N N . LEU A 1 101 ? 3.962 -2.786 4.503 1.00 94.06 101 LEU A N 1
ATOM 832 C CA . LEU A 1 101 ? 2.902 -2.933 5.502 1.00 94.06 101 LEU A CA 1
ATOM 833 C C . LEU A 1 101 ? 3.188 -2.133 6.789 1.00 94.06 101 LEU A C 1
ATOM 835 O O . LEU A 1 101 ? 2.327 -1.338 7.160 1.00 94.06 101 LEU A O 1
ATOM 839 N N . PRO A 1 102 ? 4.381 -2.212 7.420 1.00 91.94 102 PRO A N 1
ATOM 840 C CA . PRO A 1 102 ? 4.681 -1.399 8.603 1.00 91.94 102 PRO A CA 1
ATOM 841 C C . PRO A 1 102 ? 4.678 0.104 8.305 1.00 91.94 102 PRO A C 1
ATOM 843 O O . PRO A 1 102 ? 4.286 0.915 9.138 1.00 91.94 102 PRO A O 1
ATOM 846 N N . ILE A 1 103 ? 5.095 0.493 7.097 1.00 93.62 103 ILE A N 1
ATOM 847 C CA . ILE A 1 103 ? 5.088 1.894 6.657 1.00 93.62 103 ILE A CA 1
ATOM 848 C C . ILE A 1 103 ? 3.650 2.391 6.532 1.00 93.62 103 ILE A C 1
ATOM 850 O O . ILE A 1 103 ? 3.341 3.485 7.001 1.00 93.62 103 ILE A O 1
ATOM 854 N N . LEU A 1 104 ? 2.756 1.585 5.954 1.00 93.38 104 LEU A N 1
ATOM 855 C CA . LEU A 1 104 ? 1.333 1.896 5.885 1.00 93.38 104 LEU A CA 1
ATOM 856 C C . LEU A 1 104 ? 0.719 2.004 7.289 1.00 93.38 104 LEU A C 1
ATOM 858 O O . LEU A 1 104 ? -0.019 2.951 7.543 1.00 93.38 104 LEU A O 1
ATOM 862 N N . GLU A 1 105 ? 1.060 1.097 8.210 1.00 89.06 105 GLU A N 1
ATOM 863 C CA . GLU A 1 105 ? 0.608 1.155 9.610 1.00 89.06 105 GLU A CA 1
ATOM 864 C C . GLU A 1 105 ? 1.061 2.454 10.304 1.00 89.06 105 GLU A C 1
ATOM 866 O O . GLU A 1 105 ? 0.253 3.125 10.942 1.00 89.06 105 GLU A O 1
ATOM 871 N N . ILE A 1 106 ? 2.319 2.872 10.115 1.00 88.44 106 ILE A N 1
ATOM 872 C CA . ILE A 1 106 ? 2.831 4.157 10.626 1.00 88.44 106 ILE A CA 1
ATOM 873 C C . ILE A 1 106 ? 2.110 5.342 9.974 1.00 88.44 106 ILE A C 1
ATOM 875 O O . ILE A 1 106 ? 1.789 6.315 10.650 1.00 88.44 106 ILE A O 1
ATOM 879 N N . THR A 1 107 ? 1.851 5.263 8.668 1.00 89.00 107 THR A N 1
ATOM 880 C CA . THR A 1 107 ? 1.224 6.334 7.878 1.00 89.00 107 THR A CA 1
ATOM 881 C C . THR A 1 107 ? -0.198 6.615 8.322 1.00 89.00 107 THR A C 1
ATOM 883 O O . THR A 1 107 ? -0.590 7.769 8.484 1.00 89.00 107 THR A O 1
ATOM 886 N N . LEU A 1 108 ? -0.977 5.552 8.523 1.00 84.56 108 LEU A N 1
ATOM 887 C CA . LEU A 1 108 ? -2.321 5.657 9.075 1.00 84.56 108 LEU A CA 1
ATOM 888 C C . LEU A 1 108 ? -2.274 6.199 10.512 1.00 84.56 108 LEU A C 1
ATOM 890 O O . LEU A 1 108 ? -3.282 6.682 11.022 1.00 84.56 108 LEU A O 1
ATOM 894 N N . GLY A 1 109 ? -1.085 6.208 11.122 1.00 68.12 109 GLY A N 1
ATOM 895 C CA . GLY A 1 109 ? -0.830 6.608 12.486 1.00 68.12 109 GLY A CA 1
ATOM 896 C C . GLY A 1 109 ? -1.443 5.602 13.445 1.00 68.12 109 GLY A C 1
ATOM 897 O O . GLY A 1 109 ? -2.353 4.845 13.121 1.00 68.12 109 GLY A O 1
ATOM 898 N N . TYR A 1 110 ? -1.078 5.717 14.712 1.00 50.91 110 TYR A N 1
ATOM 899 C CA . TYR A 1 110 ? -1.934 5.269 15.811 1.00 50.91 110 TYR A CA 1
ATOM 900 C C . TYR A 1 110 ? -3.335 5.947 15.810 1.00 50.91 110 TYR A C 1
ATOM 902 O O . TYR A 1 110 ? -4.020 5.941 16.831 1.00 50.91 110 TYR A O 1
ATOM 910 N N . LYS A 1 111 ? -3.810 6.550 14.704 1.00 43.19 111 LYS A N 1
ATOM 911 C CA . LYS A 1 111 ? -5.215 6.920 14.545 1.00 43.19 111 LYS A CA 1
ATOM 912 C C . LYS A 1 111 ? -6.004 5.626 14.409 1.00 43.19 111 LYS A C 1
ATOM 914 O O . LYS A 1 111 ? -6.129 5.107 13.311 1.00 43.19 111 LYS A O 1
ATOM 919 N N . GLN A 1 112 ? -6.447 5.088 15.543 1.00 43.47 112 GLN A N 1
ATOM 920 C CA . GLN A 1 112 ? -7.797 4.569 15.823 1.00 43.47 112 GLN A CA 1
ATOM 921 C C . GLN A 1 112 ? -8.615 3.907 14.683 1.00 43.47 112 GLN A C 1
ATOM 923 O O . GLN A 1 112 ? -9.838 3.914 14.732 1.00 43.47 112 GLN A O 1
ATOM 928 N N . CYS A 1 113 ? -7.986 3.312 13.675 1.00 44.69 113 CYS A N 1
ATOM 929 C CA . CYS A 1 113 ? -8.658 2.685 12.535 1.00 44.69 113 CYS A CA 1
ATOM 930 C C . CYS A 1 113 ? -8.291 1.206 12.395 1.00 44.69 113 CYS A C 1
ATOM 932 O O . CYS A 1 113 ? -8.924 0.488 11.628 1.00 44.69 113 CYS A O 1
ATOM 934 N N . LEU A 1 114 ? -7.298 0.729 13.149 1.00 47.81 114 LEU A N 1
ATOM 935 C CA . LEU A 1 114 ? -7.166 -0.693 13.421 1.00 47.81 114 LEU A CA 1
ATOM 936 C C . LEU A 1 114 ? -7.836 -0.941 14.775 1.00 47.81 114 LEU A C 1
ATOM 938 O O . LEU A 1 114 ? -7.393 -0.350 15.765 1.00 47.81 114 LEU A O 1
ATOM 942 N N . PRO A 1 115 ? -8.900 -1.763 14.854 1.00 54.25 115 PRO A N 1
ATOM 943 C CA . PRO A 1 115 ? -9.395 -2.200 16.149 1.00 54.25 115 PRO A CA 1
ATOM 944 C C . PRO A 1 115 ? -8.229 -2.825 16.916 1.00 54.25 115 PRO A C 1
ATOM 946 O O . PRO A 1 115 ? -7.354 -3.458 16.315 1.00 54.25 115 PRO A O 1
ATOM 949 N N . VAL A 1 116 ? -8.194 -2.623 18.235 1.00 57.16 116 VAL A N 1
ATOM 950 C CA . VAL A 1 116 ? -7.250 -3.316 19.117 1.00 57.16 116 VAL A CA 1
ATOM 951 C C . VAL A 1 116 ? -7.333 -4.807 18.781 1.00 57.16 116 VAL A C 1
ATOM 953 O O . VAL A 1 116 ? -8.347 -5.450 19.030 1.00 57.16 116 VAL A O 1
ATOM 956 N N . ARG A 1 117 ? -6.291 -5.344 18.129 1.00 58.16 117 ARG A N 1
ATOM 957 C CA . ARG A 1 117 ? -6.325 -6.702 17.552 1.00 58.16 117 ARG A CA 1
ATOM 958 C C . ARG A 1 117 ? -6.339 -7.794 18.623 1.00 58.16 117 ARG A C 1
ATOM 960 O O . ARG A 1 117 ? -6.636 -8.942 18.312 1.00 58.16 117 ARG A O 1
ATOM 967 N N . LYS A 1 118 ? -5.947 -7.462 19.856 1.00 65.50 118 LYS A N 1
ATOM 968 C CA . LYS A 1 118 ? -5.869 -8.388 20.987 1.00 65.50 118 LYS A CA 1
ATOM 969 C C . LYS A 1 118 ? -6.264 -7.659 22.262 1.00 65.50 118 LYS A C 1
ATOM 971 O O . LYS A 1 118 ? -5.514 -6.797 22.703 1.00 65.50 118 LYS A O 1
ATOM 976 N N . LEU A 1 119 ? -7.392 -8.047 22.838 1.00 77.75 119 LEU A N 1
ATOM 977 C CA . LEU A 1 119 ? -7.697 -7.820 24.247 1.00 77.75 119 LEU A CA 1
ATOM 978 C C . LEU A 1 119 ? -7.153 -9.025 25.011 1.00 77.75 119 LEU A C 1
ATOM 980 O O . LEU A 1 119 ? -7.333 -10.160 24.562 1.00 77.75 119 LEU A O 1
ATOM 984 N N . ARG A 1 120 ? -6.414 -8.795 26.095 1.00 82.12 120 ARG A N 1
ATOM 985 C CA . ARG A 1 120 ? -5.719 -9.870 26.824 1.00 82.12 120 ARG A CA 1
ATOM 986 C C . ARG A 1 120 ? -6.454 -10.317 28.079 1.00 82.12 120 ARG A C 1
ATOM 988 O O . ARG A 1 120 ? -6.074 -11.337 28.649 1.00 82.12 120 ARG A O 1
ATOM 995 N N . SER A 1 121 ? -7.485 -9.588 28.495 1.00 86.94 121 SER A N 1
ATOM 996 C CA . SER A 1 121 ? -8.309 -9.948 29.643 1.00 86.94 121 SER A CA 1
ATOM 997 C C . SER A 1 121 ? -9.743 -9.430 29.508 1.00 86.94 121 SER A C 1
ATOM 999 O O . SER A 1 121 ? -10.044 -8.598 28.646 1.00 86.94 121 SER A O 1
ATOM 1001 N N . MET A 1 122 ? -10.638 -9.943 30.355 1.00 85.00 122 MET A N 1
ATOM 1002 C CA . MET A 1 122 ? -12.028 -9.482 30.395 1.00 85.00 122 MET A CA 1
ATOM 1003 C C . MET A 1 122 ? -12.164 -8.099 31.026 1.00 85.00 122 MET A C 1
ATOM 1005 O O . MET A 1 122 ? -13.046 -7.340 30.635 1.00 85.00 122 MET A O 1
ATOM 1009 N N . GLU A 1 123 ? -11.282 -7.748 31.958 1.00 87.00 123 GLU A N 1
ATOM 1010 C CA . GLU A 1 123 ? -11.243 -6.429 32.589 1.00 87.00 123 GLU A CA 1
ATOM 1011 C C . GLU A 1 123 ? -10.946 -5.348 31.544 1.00 87.00 123 GLU A C 1
ATOM 1013 O O . GLU A 1 123 ? -11.678 -4.364 31.457 1.00 87.00 123 GLU A O 1
ATOM 1018 N N . GLU A 1 124 ? -9.950 -5.585 30.681 1.00 88.44 124 GLU A N 1
ATOM 1019 C CA . GLU A 1 124 ? -9.602 -4.690 29.570 1.00 88.44 124 GLU A CA 1
ATOM 1020 C C . GLU A 1 124 ? -10.780 -4.515 28.593 1.00 88.44 124 GLU A C 1
ATOM 1022 O O . GLU A 1 124 ? -11.031 -3.420 28.088 1.00 88.44 124 GLU A O 1
ATOM 1027 N N . PHE A 1 125 ? -11.541 -5.585 28.342 1.00 85.88 125 PHE A N 1
ATOM 1028 C CA . PHE A 1 125 ? -12.727 -5.536 27.488 1.00 85.88 125 PHE A CA 1
ATOM 1029 C C . PHE A 1 125 ? -13.865 -4.712 28.110 1.00 85.88 125 PHE A C 1
ATOM 1031 O O . PHE A 1 125 ? -14.442 -3.864 27.431 1.00 85.88 125 PHE A O 1
ATOM 1038 N N . LEU A 1 126 ? -14.178 -4.928 29.390 1.00 88.44 126 LEU A N 1
ATOM 1039 C CA . LEU A 1 126 ? -15.274 -4.239 30.079 1.00 88.44 126 LEU A CA 1
ATOM 1040 C C . LEU A 1 126 ? -14.976 -2.757 30.332 1.00 88.44 126 LEU A C 1
ATOM 1042 O O . LEU A 1 126 ? -15.878 -1.935 30.205 1.00 88.44 126 LEU A O 1
ATOM 1046 N N . GLU A 1 127 ? -13.724 -2.395 30.626 1.00 88.56 127 GLU A N 1
ATOM 1047 C CA . GLU A 1 127 ? -13.311 -0.987 30.732 1.00 88.56 127 GLU A CA 1
ATOM 1048 C C . GLU A 1 127 ? -13.502 -0.255 29.398 1.00 88.56 127 GLU A C 1
ATOM 1050 O O . GLU A 1 127 ? -13.929 0.899 29.349 1.00 88.56 127 GLU A O 1
ATOM 1055 N N . ARG A 1 128 ? -13.213 -0.946 28.291 1.00 83.88 128 ARG A N 1
ATOM 1056 C CA . ARG A 1 128 ? -13.324 -0.380 26.947 1.00 83.88 128 ARG A CA 1
ATOM 1057 C C . ARG A 1 128 ? -14.765 -0.307 26.448 1.00 83.88 128 ARG A C 1
ATOM 1059 O O . ARG A 1 128 ? -15.099 0.619 25.710 1.00 83.88 128 ARG A O 1
ATOM 1066 N N . PHE A 1 129 ? -15.596 -1.276 26.824 1.00 86.69 129 PHE A N 1
ATOM 1067 C CA . PHE A 1 129 ? -16.984 -1.400 26.384 1.00 86.69 129 PHE A CA 1
ATOM 1068 C C . PHE A 1 129 ? -17.939 -1.533 27.586 1.00 86.69 129 PHE A C 1
ATOM 1070 O O . PHE A 1 129 ? -18.595 -2.564 27.740 1.00 86.69 129 PHE A O 1
ATOM 1077 N N . PRO A 1 130 ? -18.066 -0.491 28.428 1.00 86.50 130 PRO A N 1
ATOM 1078 C CA . PRO A 1 130 ? -18.817 -0.567 29.686 1.00 86.50 130 PRO A CA 1
ATOM 1079 C C . PRO A 1 130 ? -20.325 -0.784 29.489 1.00 86.50 130 PRO A C 1
ATOM 1081 O O . PRO A 1 130 ? -21.006 -1.284 30.379 1.00 86.50 130 PRO A O 1
ATOM 1084 N N . GLU A 1 131 ? -20.856 -0.434 28.317 1.00 91.31 131 GLU A N 1
ATOM 1085 C CA . GLU A 1 131 ? -22.278 -0.572 27.978 1.00 91.31 131 GLU A CA 1
ATOM 1086 C C . GLU A 1 131 ? -22.598 -1.863 27.205 1.00 91.31 131 GLU A C 1
ATOM 1088 O O . GLU A 1 131 ? -23.729 -2.057 26.746 1.00 91.31 131 GLU A O 1
ATOM 1093 N N . VAL A 1 132 ? -21.616 -2.751 27.015 1.00 88.44 132 VAL A N 1
ATOM 1094 C CA . VAL A 1 132 ? -21.814 -3.967 26.226 1.00 88.44 132 VAL A CA 1
ATOM 1095 C C . VAL A 1 132 ? -22.757 -4.928 26.954 1.00 88.44 132 VAL A C 1
ATOM 1097 O O . VAL A 1 132 ? -22.531 -5.318 28.095 1.00 88.44 132 VAL A O 1
ATOM 1100 N N . LYS A 1 133 ? -23.849 -5.314 26.2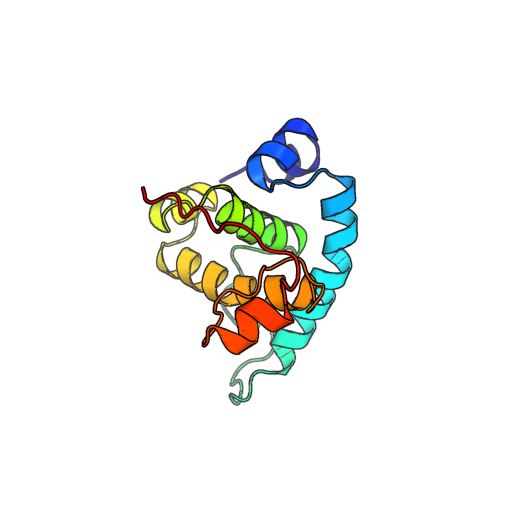87 1.00 88.44 133 LYS A N 1
ATOM 1101 C CA . LYS A 1 133 ? -24.851 -6.247 26.841 1.00 88.44 133 LYS A CA 1
ATOM 1102 C C . LYS A 1 133 ? -24.708 -7.665 26.302 1.00 88.44 133 LYS A C 1
ATOM 1104 O O . LYS A 1 133 ? -25.102 -8.618 26.962 1.00 88.44 133 LYS A O 1
ATOM 1109 N N . ALA A 1 134 ? -24.176 -7.795 25.091 1.00 88.25 134 ALA A N 1
ATOM 1110 C CA . ALA A 1 134 ? -23.983 -9.064 24.414 1.00 88.25 134 ALA A CA 1
ATOM 1111 C C . ALA A 1 134 ? -22.799 -8.961 23.450 1.00 88.25 134 ALA A C 1
ATOM 1113 O O . ALA A 1 134 ? -22.620 -7.940 22.785 1.00 88.25 134 ALA A O 1
ATOM 1114 N N . VAL A 1 135 ? -22.019 -10.038 23.365 1.00 85.31 135 VAL A N 1
ATOM 1115 C CA . VAL A 1 135 ? -20.941 -10.207 22.387 1.0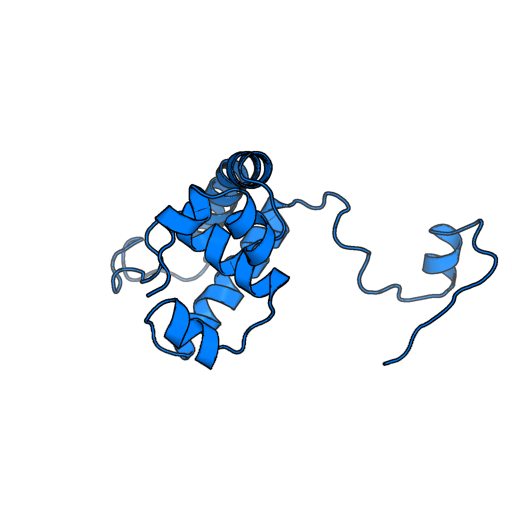0 85.31 135 VAL A CA 1
ATOM 1116 C C . VAL A 1 135 ? -21.344 -11.346 21.470 1.00 85.31 135 VAL A C 1
ATOM 1118 O O . VAL A 1 135 ? -21.560 -12.464 21.932 1.00 85.31 135 VAL A O 1
ATOM 1121 N N . ILE A 1 136 ? -21.472 -11.055 20.180 1.00 84.69 136 ILE A N 1
ATOM 1122 C CA . ILE A 1 136 ? -21.773 -12.056 19.158 1.00 84.69 136 ILE A CA 1
ATOM 1123 C C . ILE A 1 136 ? -20.477 -12.313 18.401 1.00 84.69 136 ILE A C 1
ATOM 1125 O O . ILE A 1 136 ? -19.888 -11.387 17.846 1.00 84.69 136 ILE A O 1
ATOM 1129 N N . ILE A 1 137 ? -20.027 -13.564 18.416 1.00 82.38 137 ILE A N 1
ATOM 1130 C CA . ILE A 1 137 ? -18.838 -14.005 17.693 1.00 82.38 137 ILE A CA 1
ATOM 1131 C C . ILE A 1 137 ? -19.331 -14.817 16.504 1.00 82.38 137 ILE A C 1
ATOM 1133 O O . ILE A 1 137 ? -19.914 -15.884 16.688 1.00 82.38 137 ILE A O 1
ATOM 1137 N N . ASP A 1 138 ? -19.124 -14.287 15.303 1.00 70.44 138 ASP A N 1
ATOM 1138 C CA . ASP A 1 138 ? -19.356 -15.028 14.069 1.00 70.44 138 ASP A CA 1
ATOM 1139 C C . ASP A 1 138 ? -18.097 -15.835 13.740 1.00 70.44 138 ASP A C 1
ATOM 1141 O O . ASP A 1 138 ? -17.007 -15.277 13.588 1.00 70.44 138 ASP A O 1
ATOM 1145 N N . GLY A 1 139 ? -18.243 -17.155 13.722 1.00 62.72 139 GLY A N 1
ATOM 1146 C CA . GLY A 1 139 ? -17.181 -18.087 13.373 1.00 62.72 139 GLY A CA 1
ATOM 1147 C C . GLY A 1 139 ? -17.443 -18.636 11.980 1.00 62.72 139 GLY A C 1
ATOM 1148 O O . GLY A 1 139 ? -18.416 -19.362 11.792 1.00 62.72 139 GLY A O 1
ATOM 1149 N N . THR A 1 140 ? -16.581 -18.296 11.022 1.00 43.59 140 THR A N 1
ATOM 1150 C CA . THR A 1 140 ? -16.491 -18.994 9.729 1.00 43.59 140 THR A CA 1
ATOM 1151 C C . THR A 1 140 ? -15.380 -20.030 9.775 1.00 43.59 140 THR A C 1
ATOM 1153 O O . THR A 1 140 ? -14.304 -19.700 10.327 1.00 43.59 140 THR A O 1
#